Protein AF-A0A0C3AN43-F1 (afdb_monomer_lite)

Foldseek 3Di:
DDPVVVVLVVPWDDWFKWWKWKADPPGRDTDTDAIWTWTWHDDPPFIKIWIAHPVPRDTPDIGDPPWPWDWDDDVQWIWIWTQDPSGIMIMIIGTDDPDD

Structure (mmCIF, N/CA/C/O backbone):
data_AF-A0A0C3AN43-F1
#
_entry.id   AF-A0A0C3AN43-F1
#
loop_
_atom_site.group_PDB
_atom_site.id
_atom_site.type_symbol
_atom_site.label_atom_id
_atom_site.label_alt_id
_atom_site.label_comp_id
_atom_site.label_asym_id
_atom_site.label_entity_id
_atom_site.label_seq_id
_atom_site.pdbx_PDB_ins_code
_atom_site.Cartn_x
_atom_site.Cartn_y
_atom_site.Cartn_z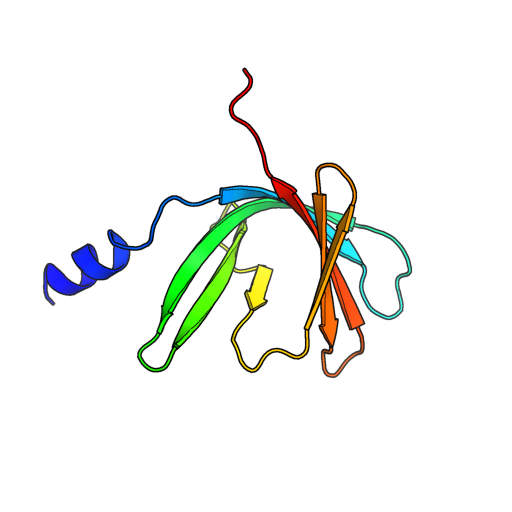
_atom_site.occupancy
_atom_site.B_iso_or_equiv
_atom_site.auth_seq_id
_atom_site.auth_comp_id
_atom_site.auth_asym_id
_atom_site.auth_atom_id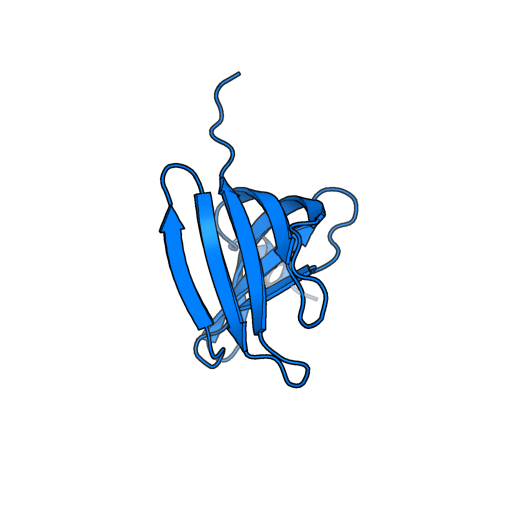
_atom_site.pdbx_PDB_model_num
ATOM 1 N N . ALA A 1 1 ? -24.973 20.861 10.007 1.00 48.75 1 ALA A N 1
ATOM 2 C CA . ALA A 1 1 ? -24.017 19.736 9.981 1.00 48.75 1 ALA A CA 1
ATOM 3 C C . ALA A 1 1 ? -22.711 20.239 10.586 1.00 48.75 1 ALA A C 1
ATOM 5 O O . ALA A 1 1 ? -22.194 21.243 10.119 1.00 48.75 1 ALA A O 1
ATOM 6 N N . SER A 1 2 ? -22.341 19.677 11.738 1.00 48.56 2 SER A N 1
ATOM 7 C CA . SER A 1 2 ? -21.588 20.325 12.825 1.00 48.56 2 SER A CA 1
ATOM 8 C C . SER A 1 2 ? -20.093 20.530 12.538 1.00 48.56 2 SER A C 1
ATOM 10 O O . SER A 1 2 ? -19.459 19.657 11.952 1.00 48.56 2 SER A O 1
ATOM 12 N N . LEU A 1 3 ? -19.528 21.628 13.061 1.00 45.53 3 LEU A N 1
ATOM 13 C CA . LEU A 1 3 ? -18.085 21.886 13.230 1.00 45.53 3 LEU A CA 1
ATOM 14 C C . LEU A 1 3 ? -17.323 20.700 13.856 1.00 45.53 3 LEU A C 1
ATOM 16 O O . LEU A 1 3 ? -16.115 20.578 13.667 1.00 45.53 3 LEU A O 1
ATOM 20 N N . GLU A 1 4 ? -18.020 19.808 14.561 1.00 44.91 4 GLU A N 1
ATOM 21 C CA . GLU A 1 4 ? -17.476 18.542 15.062 1.00 44.91 4 GLU A CA 1
ATOM 22 C C . GLU A 1 4 ? -17.007 17.595 13.950 1.00 44.91 4 GLU A C 1
ATOM 24 O O . GLU A 1 4 ? -15.955 16.981 14.089 1.00 44.91 4 GLU A O 1
ATOM 29 N N . ALA A 1 5 ? -17.715 17.517 12.817 1.00 45.44 5 ALA A N 1
ATOM 30 C CA . ALA A 1 5 ? -17.296 16.684 11.687 1.00 45.44 5 ALA A CA 1
ATOM 31 C C . ALA A 1 5 ? -16.002 17.221 11.050 1.00 45.44 5 ALA A C 1
ATOM 33 O O . ALA A 1 5 ? -15.112 16.449 10.695 1.00 45.44 5 ALA A O 1
ATOM 34 N N . SER A 1 6 ? -15.862 18.550 10.988 1.00 46.50 6 SER A N 1
ATOM 35 C CA . SER A 1 6 ? -14.632 19.212 10.543 1.00 46.50 6 SER A CA 1
ATOM 36 C C . SER A 1 6 ? -13.494 19.063 11.555 1.00 46.50 6 SER A C 1
ATOM 38 O O . SER A 1 6 ? -12.349 18.916 11.147 1.00 46.50 6 SER A O 1
ATOM 40 N N . ARG A 1 7 ? -13.782 19.030 12.865 1.00 40.91 7 ARG A N 1
ATOM 41 C CA . ARG A 1 7 ? -12.776 18.735 13.898 1.00 40.91 7 ARG A CA 1
ATOM 42 C C . ARG A 1 7 ? -12.312 17.285 13.863 1.00 40.91 7 ARG A C 1
ATOM 44 O O . ARG A 1 7 ? -11.121 17.064 13.988 1.00 40.91 7 ARG A O 1
ATOM 51 N N . ILE A 1 8 ? -13.185 16.308 13.624 1.00 45.59 8 ILE A N 1
ATOM 52 C CA . ILE A 1 8 ? -12.766 14.903 13.460 1.00 45.59 8 ILE A CA 1
ATOM 53 C C . ILE A 1 8 ? -11.881 14.744 12.213 1.00 45.59 8 ILE A C 1
ATOM 55 O O . ILE A 1 8 ? -10.882 14.032 12.265 1.00 45.59 8 ILE A O 1
ATOM 59 N N . ALA A 1 9 ? -12.166 15.480 11.132 1.00 45.88 9 ALA A N 1
ATOM 60 C CA . ALA A 1 9 ? -11.291 15.540 9.957 1.00 45.88 9 ALA A CA 1
ATOM 61 C C . ALA A 1 9 ? -9.946 16.254 10.222 1.00 45.88 9 ALA A C 1
ATOM 63 O O . ALA A 1 9 ? -8.974 16.013 9.512 1.00 45.88 9 ALA A O 1
ATOM 64 N N . GLN A 1 10 ? -9.879 17.115 11.244 1.00 41.50 10 GLN A N 1
ATOM 65 C CA . GLN A 1 10 ? -8.706 17.922 11.606 1.00 41.50 10 GLN A CA 1
ATOM 66 C C . GLN A 1 10 ? -7.927 17.375 12.824 1.00 41.50 10 GLN A C 1
ATOM 68 O O . GLN A 1 10 ? -6.836 17.853 13.113 1.00 41.50 10 GLN A O 1
ATOM 73 N N . ILE A 1 11 ? -8.453 16.348 13.505 1.00 44.25 11 ILE A N 1
ATOM 74 C CA . ILE A 1 11 ? -7.793 15.560 14.569 1.00 44.25 11 ILE A CA 1
ATOM 75 C C . ILE A 1 11 ? -7.228 14.236 13.983 1.00 44.25 11 ILE A C 1
ATOM 77 O O . ILE A 1 11 ? -6.888 13.302 14.702 1.00 44.25 11 ILE A O 1
ATOM 81 N N . GLY A 1 12 ? -7.095 14.131 12.656 1.00 46.66 12 GLY A N 1
ATOM 82 C CA . GLY A 1 12 ? -6.295 13.088 12.008 1.00 46.66 12 GLY A CA 1
ATOM 83 C C . GLY A 1 12 ? -4.829 13.513 12.006 1.00 46.66 12 GLY A C 1
ATOM 84 O O . GLY A 1 12 ? -4.478 14.445 11.287 1.00 46.66 12 GLY A O 1
ATOM 85 N N . GLY A 1 13 ? -4.009 12.883 12.851 1.00 56.69 13 GLY A N 1
ATOM 86 C CA . GLY A 1 13 ? -2.610 13.246 13.100 1.00 56.69 13 GLY A CA 1
ATOM 87 C C . GLY A 1 13 ? -1.750 13.385 11.841 1.00 56.69 13 GLY A C 1
ATOM 88 O O . GLY A 1 13 ? -2.094 12.867 10.778 1.00 56.69 13 GLY A O 1
ATOM 89 N N . ASP A 1 14 ? -0.636 14.106 11.989 1.00 72.50 14 ASP A N 1
ATOM 90 C CA . ASP A 1 14 ? 0.347 14.399 10.943 1.00 72.50 14 ASP A CA 1
ATOM 91 C C . ASP A 1 14 ? 0.459 13.285 9.896 1.00 72.50 14 ASP A C 1
ATOM 93 O O . ASP A 1 14 ? 0.808 12.139 10.193 1.00 72.50 14 ASP A O 1
ATOM 97 N N . LYS A 1 15 ? 0.157 13.624 8.638 1.00 86.56 15 LYS A N 1
ATOM 98 C CA . LYS A 1 15 ? 0.339 12.688 7.529 1.00 86.56 15 LYS A CA 1
ATOM 99 C C . LYS A 1 15 ? 1.820 12.354 7.394 1.00 86.56 15 LYS A C 1
ATOM 101 O O . LYS A 1 15 ? 2.663 13.251 7.405 1.00 86.56 15 LYS A O 1
ATOM 106 N N . ILE A 1 16 ? 2.138 11.086 7.152 1.00 92.31 16 ILE A N 1
ATOM 107 C CA . ILE A 1 16 ? 3.507 10.676 6.828 1.00 92.31 16 ILE A CA 1
ATOM 108 C C . ILE A 1 16 ? 3.653 10.713 5.299 1.00 92.31 16 ILE A C 1
ATOM 110 O O .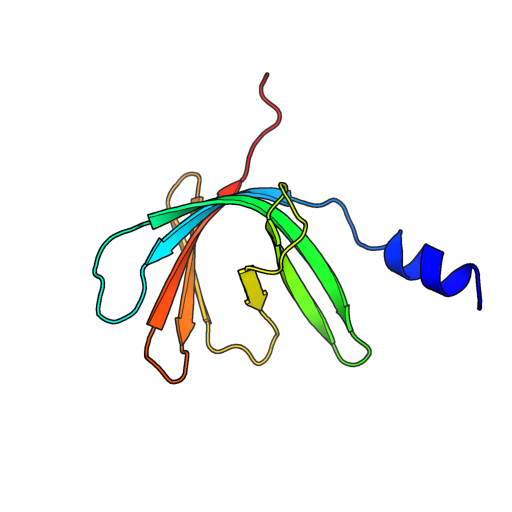 ILE A 1 16 ? 3.034 9.889 4.613 1.00 92.31 16 ILE A O 1
ATOM 114 N N . PRO A 1 17 ? 4.415 11.662 4.719 1.00 93.94 17 PRO A N 1
ATOM 115 C CA . PRO A 1 17 ? 4.657 11.680 3.282 1.00 93.94 17 PRO A CA 1
ATOM 116 C C . PRO A 1 17 ? 5.561 10.507 2.892 1.00 93.94 17 PRO A C 1
ATOM 118 O O . PRO A 1 17 ? 6.559 10.233 3.557 1.00 93.94 17 PRO A O 1
ATOM 121 N N . ALA A 1 18 ? 5.244 9.817 1.798 1.00 95.81 18 ALA A N 1
ATOM 122 C CA . ALA A 1 18 ? 6.050 8.703 1.309 1.00 95.81 18 ALA A CA 1
ATOM 123 C C . ALA A 1 18 ? 6.036 8.591 -0.221 1.00 95.81 18 ALA A C 1
ATOM 125 O O . ALA A 1 18 ? 5.146 9.103 -0.897 1.00 95.81 18 ALA A O 1
ATOM 126 N N . LYS A 1 19 ? 7.011 7.876 -0.783 1.00 97.56 19 LYS A N 1
ATOM 127 C CA . LYS A 1 19 ? 6.971 7.361 -2.161 1.00 97.56 19 LYS A CA 1
ATOM 128 C C . LYS A 1 19 ? 6.523 5.904 -2.134 1.00 97.56 19 LYS A C 1
ATOM 130 O O . LYS A 1 19 ? 7.022 5.135 -1.314 1.00 97.56 19 LYS A O 1
ATOM 135 N N . MET A 1 20 ? 5.629 5.527 -3.046 1.00 98.12 20 MET A N 1
ATOM 136 C CA . MET A 1 20 ? 5.031 4.194 -3.079 1.00 98.12 20 MET A CA 1
ATOM 137 C C . MET A 1 20 ? 5.357 3.437 -4.369 1.00 98.12 20 MET A C 1
ATOM 139 O O . MET A 1 20 ? 5.179 3.964 -5.469 1.00 98.12 20 MET A O 1
ATOM 143 N N . HIS A 1 21 ? 5.756 2.173 -4.227 1.00 98.25 21 HIS A N 1
ATOM 144 C CA . HIS A 1 21 ? 5.757 1.185 -5.308 1.00 98.25 21 HIS A CA 1
ATOM 145 C C . HIS A 1 21 ? 4.837 0.020 -4.954 1.00 98.25 21 HIS A C 1
ATOM 147 O O . HIS A 1 21 ? 4.626 -0.280 -3.779 1.00 98.25 21 HIS A O 1
ATOM 153 N N . VAL A 1 22 ? 4.317 -0.665 -5.968 1.00 97.69 22 VAL A N 1
ATOM 154 C CA . VAL A 1 22 ? 3.484 -1.856 -5.789 1.00 97.69 22 VAL A CA 1
ATOM 155 C C . VAL A 1 22 ? 3.957 -2.995 -6.680 1.00 97.69 22 VAL A C 1
ATOM 157 O O . VAL A 1 22 ? 4.312 -2.778 -7.838 1.00 97.69 22 VAL A O 1
ATOM 160 N N . ARG A 1 23 ? 3.917 -4.211 -6.147 1.00 97.19 23 ARG A N 1
ATOM 161 C CA . ARG A 1 23 ? 4.074 -5.465 -6.879 1.00 97.19 23 ARG A CA 1
ATOM 162 C C . ARG A 1 23 ? 2.783 -6.260 -6.733 1.00 97.19 23 ARG A C 1
ATOM 164 O O . ARG A 1 23 ? 2.271 -6.389 -5.622 1.00 97.19 23 ARG A O 1
ATOM 171 N N . ARG A 1 24 ? 2.225 -6.740 -7.844 1.00 95.62 24 ARG A N 1
ATOM 172 C CA . ARG A 1 24 ? 0.912 -7.405 -7.874 1.00 95.62 24 ARG A CA 1
ATOM 173 C C . ARG A 1 24 ? 1.047 -8.885 -8.238 1.00 95.62 24 ARG A C 1
ATOM 175 O O . ARG A 1 24 ? 1.997 -9.244 -8.930 1.00 95.62 24 ARG A O 1
ATOM 182 N N . PRO A 1 25 ? 0.078 -9.732 -7.856 1.00 94.12 25 PRO A N 1
ATOM 183 C CA . PRO A 1 25 ? 0.002 -11.108 -8.336 1.00 94.12 25 PRO A CA 1
ATOM 184 C C . PRO A 1 25 ? 0.081 -11.172 -9.863 1.00 94.12 25 PRO A C 1
ATOM 186 O O . PRO A 1 25 ? -0.494 -10.335 -10.562 1.00 94.12 25 PRO A O 1
ATOM 189 N N . GLY A 1 26 ? 0.839 -12.138 -10.382 1.00 90.19 26 GLY A N 1
ATOM 190 C CA . GLY A 1 26 ? 1.056 -12.309 -11.823 1.00 90.19 26 GLY A CA 1
ATOM 191 C C . GLY A 1 26 ? 1.974 -11.266 -12.475 1.00 90.19 26 GLY A C 1
ATOM 192 O O . GLY A 1 26 ? 2.241 -11.366 -13.670 1.00 90.19 26 GLY A O 1
ATOM 193 N N . ARG A 1 27 ? 2.481 -10.279 -11.723 1.00 86.62 27 ARG A N 1
ATOM 194 C CA . ARG A 1 27 ? 3.489 -9.313 -12.180 1.00 86.62 27 ARG A CA 1
ATOM 195 C C . ARG A 1 27 ? 4.595 -9.187 -11.142 1.00 86.62 27 ARG A C 1
ATOM 197 O O . ARG A 1 27 ? 4.477 -8.422 -10.185 1.00 86.62 27 ARG A O 1
ATOM 204 N N . ASP A 1 28 ? 5.683 -9.920 -11.346 1.00 83.31 28 ASP A N 1
ATOM 205 C CA . ASP A 1 28 ? 6.817 -9.937 -10.415 1.00 83.31 28 ASP A CA 1
ATOM 206 C C . ASP A 1 28 ? 7.776 -8.752 -10.626 1.00 83.31 28 ASP A C 1
ATOM 208 O O . ASP A 1 28 ? 8.988 -8.897 -10.740 1.00 83.31 28 ASP A O 1
ATOM 212 N N . ASN A 1 29 ? 7.223 -7.543 -10.720 1.00 94.94 29 ASN A N 1
ATOM 213 C CA . ASN A 1 29 ? 7.997 -6.314 -10.793 1.00 94.94 29 ASN A CA 1
ATOM 214 C C . ASN A 1 29 ? 7.366 -5.201 -9.950 1.00 94.94 29 ASN A C 1
ATOM 216 O O . ASN A 1 29 ? 6.146 -5.095 -9.809 1.00 94.94 29 ASN A O 1
ATOM 220 N N . TRP A 1 30 ? 8.217 -4.339 -9.400 1.00 97.19 30 TRP A N 1
ATOM 221 C CA . TRP A 1 30 ? 7.780 -3.141 -8.693 1.00 97.19 30 TRP A CA 1
ATOM 222 C C . TRP A 1 30 ? 7.392 -2.053 -9.692 1.00 97.19 30 TRP A C 1
ATOM 224 O O . TRP A 1 30 ? 8.172 -1.691 -10.567 1.00 97.19 30 TRP A O 1
ATOM 234 N N . SER A 1 31 ? 6.188 -1.511 -9.543 1.00 97.50 31 SER A N 1
ATOM 235 C CA . SER A 1 31 ? 5.690 -0.378 -10.326 1.00 97.50 31 SER A CA 1
ATOM 236 C C . SER A 1 31 ? 5.548 0.844 -9.427 1.00 97.50 31 SER A C 1
ATOM 238 O O . SER A 1 31 ? 4.898 0.758 -8.384 1.00 97.50 31 SER A O 1
ATOM 240 N N . TYR A 1 32 ? 6.135 1.977 -9.816 1.00 97.50 32 TYR A N 1
ATOM 241 C CA . TYR A 1 32 ? 5.965 3.237 -9.090 1.00 97.50 32 TYR A CA 1
ATOM 242 C C . TYR A 1 32 ? 4.518 3.725 -9.202 1.00 97.50 32 TYR A C 1
ATOM 244 O O . TYR A 1 32 ? 3.954 3.764 -10.294 1.00 97.50 32 TYR A O 1
ATOM 252 N N . ILE A 1 33 ? 3.920 4.078 -8.066 1.00 97.44 33 ILE A N 1
ATOM 253 C CA . ILE A 1 33 ? 2.534 4.553 -7.981 1.00 97.44 33 ILE A CA 1
ATOM 254 C C . ILE A 1 33 ? 2.471 6.068 -7.802 1.00 97.44 33 ILE A C 1
ATOM 256 O O . ILE A 1 33 ? 1.578 6.708 -8.350 1.00 97.44 33 ILE A O 1
ATOM 260 N N . GLY A 1 34 ? 3.420 6.651 -7.069 1.00 97.50 34 GLY A N 1
ATOM 261 C CA . GLY A 1 34 ? 3.462 8.090 -6.838 1.00 97.50 34 GLY A CA 1
ATOM 262 C C . GLY A 1 34 ? 3.926 8.469 -5.438 1.00 97.50 34 GLY A C 1
ATOM 263 O O . GLY A 1 34 ? 4.315 7.622 -4.626 1.00 97.50 34 GLY A O 1
ATOM 264 N N . ARG A 1 35 ? 3.854 9.774 -5.159 1.00 97.38 35 ARG A N 1
ATOM 265 C CA . ARG A 1 35 ? 3.925 10.306 -3.797 1.00 97.38 35 ARG A CA 1
ATOM 266 C C . ARG A 1 35 ? 2.574 10.111 -3.121 1.00 97.38 35 ARG A C 1
ATOM 268 O O . ARG A 1 35 ? 1.532 10.389 -3.718 1.00 97.38 35 ARG A O 1
ATOM 275 N N . VAL A 1 36 ? 2.602 9.654 -1.881 1.00 97.44 36 VAL A N 1
ATOM 276 C CA . VAL A 1 36 ? 1.423 9.358 -1.073 1.00 97.44 36 VAL A CA 1
ATOM 277 C C . VAL A 1 36 ? 1.491 10.072 0.272 1.00 97.44 36 VAL A C 1
ATOM 279 O O . VAL A 1 36 ? 2.569 10.434 0.748 1.00 97.44 36 VAL A O 1
ATOM 282 N N . GLY A 1 37 ? 0.329 10.314 0.863 1.00 96.25 37 GLY A N 1
ATOM 283 C CA . GLY A 1 37 ? 0.185 10.584 2.287 1.00 96.25 37 GLY A CA 1
ATOM 284 C C . GLY A 1 37 ? -0.343 9.333 2.977 1.00 96.25 37 GLY A C 1
ATOM 285 O O . GLY A 1 37 ? -1.290 8.713 2.486 1.00 96.25 37 GLY A O 1
ATOM 286 N N . ILE A 1 38 ? 0.286 8.957 4.085 1.00 95.69 38 ILE A N 1
ATOM 287 C CA . ILE A 1 38 ? -0.178 7.883 4.961 1.00 95.69 38 ILE A CA 1
ATOM 288 C C . ILE A 1 38 ? -0.869 8.543 6.149 1.00 95.69 38 ILE A C 1
ATOM 290 O O . ILE A 1 38 ? -0.276 9.392 6.815 1.00 95.69 38 ILE A O 1
ATOM 294 N N . PHE A 1 39 ? -2.117 8.159 6.382 1.00 94.12 39 PHE A N 1
ATOM 295 C CA . PHE A 1 39 ? -2.986 8.723 7.404 1.00 94.12 39 PHE A CA 1
ATOM 296 C C . PHE A 1 39 ? -3.439 7.616 8.345 1.00 94.12 39 PHE A C 1
ATOM 298 O O . PHE A 1 39 ? -3.778 6.522 7.890 1.00 94.12 39 PHE A O 1
ATOM 305 N N . GLN A 1 40 ? -3.485 7.911 9.639 1.00 92.56 40 GLN A N 1
ATOM 306 C CA . GLN A 1 40 ? -4.229 7.100 10.592 1.00 92.56 40 GLN A CA 1
ATOM 307 C C . GLN A 1 40 ? -5.607 7.733 10.776 1.00 92.56 40 GLN A C 1
ATOM 309 O O . GLN A 1 40 ? -5.716 8.880 11.202 1.00 92.56 40 GLN A O 1
ATOM 314 N N . GLU A 1 41 ? -6.654 6.987 10.445 1.00 90.38 41 GLU A N 1
ATOM 315 C CA . GLU A 1 41 ? -8.039 7.438 10.558 1.00 90.38 41 GLU A CA 1
ATOM 316 C C . GLU A 1 41 ? -8.781 6.614 11.597 1.00 90.38 41 GLU A C 1
ATOM 318 O O . GLU A 1 41 ? -8.620 5.397 11.677 1.00 90.38 41 GLU A O 1
ATOM 323 N N . LEU A 1 42 ? -9.621 7.274 12.390 1.00 85.94 42 LEU A N 1
ATOM 324 C CA . LEU A 1 42 ? -10.485 6.595 13.342 1.00 85.94 42 LEU A CA 1
ATOM 325 C C . LEU A 1 42 ? -11.827 6.299 12.673 1.00 85.94 42 LEU A C 1
ATOM 327 O O . LEU A 1 42 ? -12.573 7.214 12.327 1.00 85.94 42 LEU A O 1
ATOM 331 N N . THR A 1 43 ? -12.151 5.019 12.503 1.00 81.00 43 THR A N 1
ATOM 332 C CA . THR A 1 43 ? -13.522 4.616 12.164 1.00 81.00 43 THR A CA 1
ATOM 333 C C . THR A 1 43 ? -14.337 4.425 13.441 1.00 81.00 43 THR A C 1
ATOM 335 O O . THR A 1 43 ? -13.779 4.303 14.528 1.00 81.00 43 THR A O 1
ATOM 338 N N . HIS A 1 44 ? -15.663 4.310 13.325 1.00 76.19 44 HIS A N 1
ATOM 339 C CA . HIS A 1 44 ? -16.547 4.037 14.471 1.00 76.19 44 HIS A CA 1
ATOM 340 C C . HIS A 1 44 ? -16.215 2.752 15.253 1.00 76.19 44 HIS A C 1
ATOM 342 O O . HIS A 1 44 ? -16.769 2.550 16.329 1.00 76.19 44 HIS A O 1
ATOM 348 N N . LYS A 1 45 ? -15.372 1.865 14.708 1.00 77.75 45 LYS A N 1
ATOM 349 C CA . LYS A 1 45 ? -15.041 0.566 15.307 1.00 77.75 45 LYS A CA 1
ATOM 350 C C . LYS A 1 45 ? -13.579 0.464 15.743 1.00 77.75 45 LYS A C 1
ATOM 352 O O . LYS A 1 45 ? -13.323 -0.061 16.817 1.00 77.75 45 LYS A O 1
ATOM 357 N N . ALA A 1 46 ? -12.646 0.932 14.911 1.00 86.25 46 ALA A N 1
ATOM 358 C CA . ALA A 1 46 ? -11.206 0.770 15.122 1.00 86.25 46 ALA A CA 1
ATOM 359 C C . ALA A 1 46 ? -10.390 1.774 14.281 1.00 86.25 46 ALA A C 1
ATOM 361 O O . ALA A 1 46 ? -10.899 2.288 13.271 1.00 86.25 46 ALA A O 1
ATOM 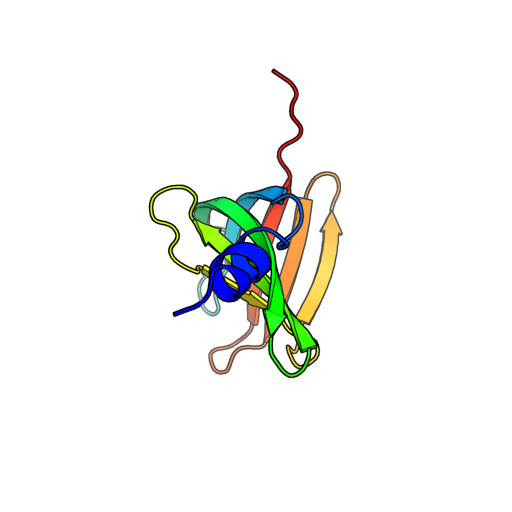362 N N . PRO A 1 47 ? -9.130 2.061 14.653 1.00 88.56 47 PRO A N 1
ATOM 363 C CA . PRO A 1 47 ? -8.221 2.808 13.795 1.00 88.56 47 PRO A CA 1
ATOM 364 C C . PRO A 1 47 ? -7.897 2.024 12.512 1.00 88.56 47 PRO A C 1
ATOM 366 O O . PRO A 1 47 ? -7.749 0.802 12.518 1.00 88.56 47 PRO A O 1
ATOM 369 N N . ILE A 1 48 ? -7.765 2.742 11.401 1.00 94.06 48 ILE A N 1
ATOM 370 C CA . ILE A 1 48 ? -7.309 2.217 10.113 1.00 94.06 48 ILE A CA 1
ATOM 371 C C . ILE A 1 48 ? -6.169 3.081 9.577 1.00 94.06 48 ILE A C 1
ATOM 373 O O . ILE A 1 48 ? -6.076 4.272 9.868 1.00 94.06 48 ILE A O 1
ATOM 377 N N . VAL A 1 49 ? -5.314 2.487 8.756 1.00 94.62 49 VAL A N 1
ATOM 378 C CA . VAL A 1 49 ? -4.286 3.197 7.999 1.00 94.62 49 VAL A CA 1
ATOM 379 C C . VAL A 1 49 ? -4.772 3.362 6.569 1.00 94.62 49 VAL A C 1
ATOM 381 O O . VAL A 1 49 ? -5.054 2.379 5.885 1.00 94.62 49 VAL A O 1
ATOM 384 N N . VAL A 1 50 ? -4.845 4.602 6.097 1.00 96.25 50 VAL A N 1
ATOM 385 C CA . VAL A 1 50 ? -5.262 4.941 4.735 1.00 96.25 50 VAL A CA 1
ATOM 386 C C . VAL A 1 50 ? -4.098 5.574 3.990 1.00 96.25 50 VAL A C 1
ATOM 388 O O . VAL A 1 50 ? -3.472 6.519 4.465 1.00 96.25 50 VAL A O 1
ATOM 391 N N . VAL A 1 51 ? -3.814 5.066 2.793 1.00 97.25 51 VAL A N 1
ATOM 392 C CA . VAL A 1 51 ? -2.778 5.601 1.906 1.00 97.25 51 VAL A CA 1
ATOM 393 C C . VAL A 1 51 ? -3.454 6.289 0.726 1.00 97.25 51 VAL A C 1
ATOM 395 O O . VAL A 1 51 ? -4.184 5.643 -0.031 1.00 97.25 51 VAL A O 1
ATOM 398 N N . ARG A 1 52 ? -3.207 7.591 0.550 1.00 97.50 52 ARG A N 1
ATOM 399 C CA . ARG A 1 52 ? -3.775 8.404 -0.542 1.00 97.50 52 ARG A CA 1
ATOM 400 C C . ARG A 1 52 ? -2.695 8.974 -1.443 1.00 97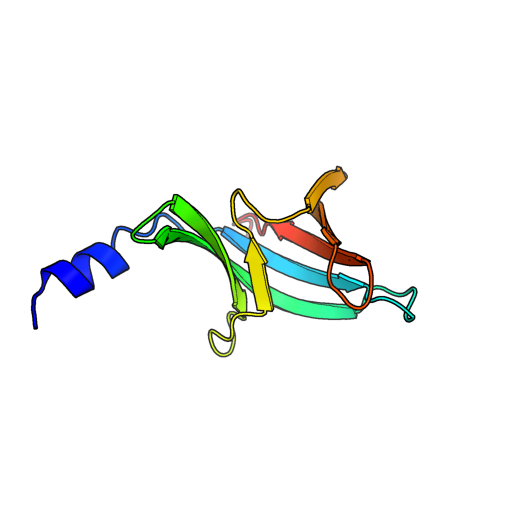.50 52 ARG A C 1
ATOM 402 O O . ARG A 1 52 ? -1.654 9.402 -0.952 1.00 97.50 52 ARG A O 1
ATOM 409 N N . LEU A 1 53 ? -2.947 9.024 -2.749 1.00 96.62 53 LEU A N 1
ATOM 410 C CA . LEU A 1 53 ? -2.103 9.767 -3.688 1.00 96.62 53 LEU A CA 1
ATOM 411 C C . LEU A 1 53 ? -2.125 11.259 -3.355 1.00 96.62 53 LEU A C 1
ATOM 413 O O . LEU A 1 53 ? -3.193 11.839 -3.214 1.00 96.62 53 LEU A O 1
ATOM 417 N N . GLN A 1 54 ? -0.959 11.903 -3.324 1.00 95.06 54 GLN A N 1
ATOM 418 C CA . GLN A 1 54 ? -0.886 13.354 -3.109 1.00 95.06 54 GLN A CA 1
ATOM 419 C C . GLN A 1 54 ? -1.449 14.166 -4.284 1.00 95.06 54 GLN A C 1
ATOM 421 O O . GLN A 1 54 ? -1.753 15.340 -4.122 1.00 95.06 54 GLN A O 1
ATOM 426 N N . SER A 1 55 ? -1.544 13.574 -5.478 1.00 95.06 55 SER A N 1
ATOM 427 C CA . SER A 1 55 ? -1.965 14.284 -6.689 1.00 95.06 55 SER A CA 1
ATOM 428 C C . SER A 1 55 ? -3.476 14.473 -6.809 1.00 95.06 55 SER A C 1
ATOM 430 O O . SER A 1 55 ? -3.908 15.403 -7.481 1.00 95.06 55 SER A O 1
ATOM 432 N N . ASN A 1 56 ? -4.277 13.571 -6.239 1.00 94.00 56 ASN A N 1
ATOM 433 C CA . ASN A 1 56 ? -5.733 13.568 -6.413 1.00 94.00 56 ASN A CA 1
ATOM 434 C C . ASN A 1 56 ? -6.499 12.944 -5.237 1.00 94.00 56 ASN A C 1
ATOM 436 O O . ASN A 1 56 ? -7.656 12.565 -5.405 1.00 94.00 56 ASN A O 1
ATOM 440 N N . ASP A 1 57 ? -5.839 12.746 -4.094 1.00 93.19 57 ASP A N 1
ATOM 441 C CA . ASP A 1 57 ? -6.390 12.144 -2.874 1.00 93.19 57 ASP A CA 1
ATOM 442 C C . ASP A 1 57 ? -7.020 10.751 -3.044 1.00 93.19 57 ASP A C 1
ATOM 444 O O . ASP A 1 57 ? -7.660 10.220 -2.131 1.00 93.19 57 ASP A O 1
ATOM 448 N N . LYS A 1 58 ? -6.795 10.091 -4.187 1.00 96.56 58 LYS A N 1
ATOM 449 C CA . LYS A 1 58 ? -7.300 8.742 -4.432 1.00 96.56 58 LYS A CA 1
ATOM 450 C C . LYS A 1 58 ? -6.677 7.774 -3.430 1.00 96.56 58 LYS A C 1
ATOM 452 O O . LYS A 1 58 ? -5.451 7.656 -3.353 1.00 96.56 58 LYS A O 1
ATOM 457 N N . VAL A 1 59 ? -7.526 7.029 -2.722 1.00 96.56 59 VAL A N 1
ATOM 458 C CA . VAL A 1 59 ? -7.105 5.925 -1.851 1.00 96.56 59 VAL A CA 1
ATOM 459 C C . VAL A 1 59 ? -6.497 4.814 -2.706 1.00 96.56 59 VAL A C 1
ATOM 461 O O . VAL A 1 59 ? -7.113 4.336 -3.660 1.00 96.56 59 VAL A O 1
ATOM 464 N N . VAL A 1 60 ? -5.270 4.417 -2.374 1.00 97.00 60 VAL A N 1
ATOM 465 C CA . VAL A 1 60 ? -4.515 3.371 -3.084 1.00 97.00 60 VAL A CA 1
ATOM 466 C C . VAL A 1 60 ? -4.238 2.141 -2.232 1.00 97.00 60 VAL A C 1
ATOM 468 O O . VAL A 1 60 ? -3.940 1.089 -2.792 1.00 97.00 60 VAL A O 1
ATOM 471 N N . ALA A 1 61 ? -4.357 2.256 -0.910 1.00 96.75 61 ALA A N 1
ATOM 472 C CA . ALA A 1 61 ? -4.355 1.129 0.012 1.00 96.75 61 ALA A CA 1
ATOM 473 C C . ALA A 1 61 ? -5.060 1.510 1.321 1.00 96.75 61 ALA A C 1
ATOM 475 O O . ALA A 1 61 ? -5.031 2.672 1.739 1.00 96.75 61 ALA A O 1
ATOM 476 N N . THR A 1 62 ? -5.649 0.514 1.978 1.00 96.00 62 THR A N 1
ATOM 477 C CA . THR A 1 62 ? -6.219 0.632 3.321 1.00 96.00 62 THR A CA 1
ATOM 478 C C . THR A 1 62 ? -5.840 -0.604 4.120 1.00 96.00 62 THR A C 1
ATOM 480 O O . THR A 1 62 ? -5.999 -1.722 3.635 1.00 96.00 62 THR A O 1
ATOM 483 N N . PHE A 1 63 ? -5.352 -0.403 5.339 1.00 95.44 63 PHE A N 1
ATOM 484 C CA . PHE A 1 63 ? -5.006 -1.472 6.267 1.00 95.44 63 PHE A CA 1
ATOM 485 C C . PHE A 1 63 ? -5.768 -1.273 7.573 1.00 95.44 63 PHE A C 1
ATOM 487 O O . PHE A 1 63 ? -5.901 -0.156 8.064 1.00 95.44 63 PHE A O 1
ATOM 494 N N . SER A 1 64 ? -6.278 -2.360 8.129 1.00 93.50 64 SER A N 1
ATOM 495 C CA . SER A 1 64 ? -7.025 -2.390 9.384 1.00 93.50 64 SER A CA 1
ATOM 496 C C . SER A 1 64 ? -6.511 -3.528 10.256 1.00 93.50 64 SER A C 1
ATOM 498 O O . SER A 1 64 ? -5.767 -4.384 9.782 1.00 93.50 64 SER A O 1
ATOM 500 N N . GLU A 1 65 ? -6.965 -3.592 11.502 1.00 89.75 65 GLU A N 1
ATOM 501 C CA . GLU A 1 65 ? -6.648 -4.694 12.422 1.00 89.75 65 GLU A CA 1
ATOM 502 C C . GLU A 1 65 ? -7.085 -6.074 11.893 1.00 89.75 65 GLU A C 1
ATOM 504 O O . GLU A 1 65 ? -6.499 -7.088 12.255 1.00 89.75 65 GLU A O 1
ATOM 509 N N . ASN A 1 66 ? -8.071 -6.115 10.990 1.00 91.50 66 ASN A N 1
ATOM 510 C CA . ASN A 1 66 ? -8.555 -7.349 10.364 1.00 91.50 66 ASN A CA 1
ATOM 511 C C . ASN A 1 66 ? -7.849 -7.671 9.038 1.00 91.50 66 ASN A C 1
ATOM 513 O O . ASN A 1 66 ? -8.171 -8.669 8.391 1.00 91.50 66 ASN A O 1
ATOM 517 N N . SER A 1 67 ? -6.939 -6.811 8.578 1.00 94.56 67 SER A N 1
ATOM 518 C CA . SER A 1 67 ? -6.219 -7.034 7.329 1.00 94.56 67 SER A CA 1
ATOM 519 C C . SER A 1 67 ? -5.176 -8.135 7.521 1.00 94.56 67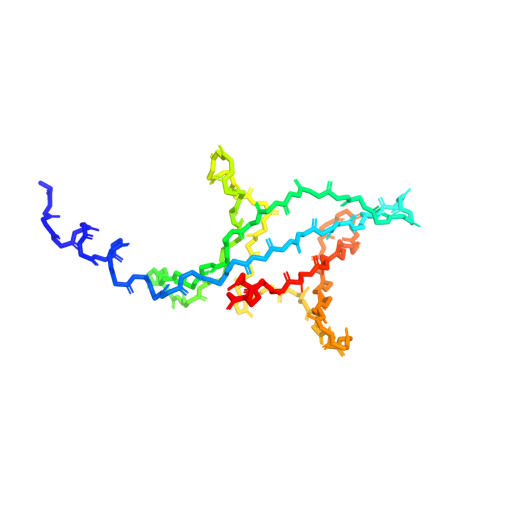 SER A C 1
ATOM 521 O O . SER A 1 67 ? -4.366 -8.084 8.444 1.00 94.56 67 SER A O 1
ATOM 523 N N . ASN A 1 68 ? -5.157 -9.117 6.619 1.00 96.88 68 ASN A N 1
ATOM 524 C CA . ASN A 1 68 ? -4.137 -10.161 6.613 1.00 96.88 68 ASN A CA 1
ATOM 525 C C . ASN A 1 68 ? -2.860 -9.618 5.961 1.00 96.88 68 ASN A C 1
ATOM 527 O O . ASN A 1 68 ? -2.680 -9.711 4.742 1.00 96.88 68 ASN A O 1
ATOM 531 N N . ILE A 1 69 ? -2.020 -8.986 6.782 1.00 97.19 69 ILE A N 1
ATOM 532 C CA . ILE A 1 69 ? -0.799 -8.321 6.337 1.00 97.19 69 ILE A CA 1
ATOM 533 C C . ILE A 1 69 ? 0.447 -8.855 7.035 1.00 97.19 69 ILE A C 1
ATOM 535 O O . ILE A 1 69 ? 0.411 -9.279 8.188 1.00 97.19 69 ILE A O 1
ATOM 539 N N . SER A 1 70 ? 1.582 -8.748 6.352 1.00 97.19 70 SER A N 1
ATOM 540 C CA . SER A 1 70 ? 2.904 -8.806 6.968 1.00 97.19 70 SER A CA 1
ATOM 541 C C . SER A 1 70 ? 3.678 -7.530 6.660 1.00 97.19 70 SER A C 1
ATOM 543 O O . SER A 1 70 ? 3.489 -6.907 5.612 1.00 97.19 70 SER A O 1
ATOM 545 N N . VAL A 1 71 ? 4.534 -7.117 7.593 1.00 96.31 71 VAL A N 1
ATOM 546 C CA . VAL A 1 71 ? 5.312 -5.881 7.485 1.00 96.31 71 VAL A CA 1
ATOM 547 C C . VAL A 1 71 ? 6.783 -6.196 7.713 1.00 96.31 71 VAL A C 1
ATOM 549 O O . VAL A 1 71 ? 7.136 -6.843 8.694 1.00 96.31 71 VAL A O 1
ATOM 552 N N . ASP A 1 72 ? 7.635 -5.722 6.808 1.00 96.81 72 ASP A N 1
ATOM 553 C CA . ASP A 1 72 ? 9.085 -5.905 6.848 1.00 96.81 72 ASP A CA 1
ATOM 554 C C . ASP A 1 72 ? 9.795 -4.556 6.651 1.00 96.81 72 ASP A C 1
ATOM 556 O O . ASP A 1 72 ? 9.496 -3.819 5.708 1.00 96.81 72 ASP A O 1
ATOM 560 N N . LYS A 1 73 ? 10.738 -4.208 7.533 1.00 94.62 73 LYS A N 1
ATOM 561 C CA . LYS A 1 73 ? 11.520 -2.966 7.439 1.00 94.62 73 LYS A CA 1
ATOM 562 C C . LYS A 1 73 ? 12.847 -3.253 6.745 1.00 94.62 73 LYS A C 1
ATOM 564 O O . LYS A 1 73 ? 13.683 -3.981 7.269 1.00 94.62 73 LYS A O 1
ATOM 569 N N . ARG A 1 74 ? 13.084 -2.606 5.602 1.00 92.50 74 ARG A N 1
ATOM 570 C CA . ARG A 1 74 ? 14.288 -2.785 4.780 1.00 92.50 74 ARG A CA 1
ATOM 571 C C . ARG A 1 74 ? 15.016 -1.461 4.605 1.00 92.50 74 ARG A C 1
ATOM 573 O O . ARG A 1 74 ? 14.745 -0.697 3.683 1.00 92.50 74 ARG A O 1
ATOM 580 N N . GLY A 1 75 ? 15.951 -1.184 5.511 1.00 88.75 75 GLY A N 1
ATOM 581 C CA . GLY A 1 75 ? 16.701 0.071 5.509 1.00 88.75 75 GLY A CA 1
ATOM 582 C C . GLY A 1 75 ? 15.775 1.277 5.681 1.00 88.75 75 GLY A C 1
ATOM 583 O O . GLY A 1 75 ? 15.174 1.455 6.741 1.00 88.75 75 GLY A O 1
ATOM 584 N N . ASN A 1 76 ? 15.671 2.101 4.637 1.00 88.56 76 ASN A N 1
ATOM 585 C CA . ASN A 1 76 ? 14.902 3.346 4.621 1.00 88.56 76 ASN A CA 1
ATOM 586 C C . ASN A 1 76 ? 13.435 3.189 4.188 1.00 88.56 76 ASN A C 1
ATOM 588 O O . ASN A 1 76 ? 12.689 4.162 4.244 1.00 88.56 76 ASN A O 1
ATOM 592 N N . PHE A 1 77 ? 12.992 2.004 3.769 1.00 93.94 77 PHE A N 1
ATOM 593 C CA . PHE A 1 77 ? 11.594 1.774 3.403 1.00 93.94 77 PHE A CA 1
ATOM 594 C C . PHE A 1 77 ? 11.007 0.565 4.129 1.00 93.94 77 PHE A C 1
ATOM 596 O O . PHE A 1 77 ? 11.722 -0.306 4.627 1.00 93.94 77 PHE A O 1
ATOM 603 N N . ILE A 1 78 ? 9.680 0.515 4.188 1.00 96.31 78 ILE A N 1
ATOM 604 C CA . ILE A 1 78 ? 8.940 -0.659 4.649 1.00 96.31 78 ILE A CA 1
ATOM 605 C C . ILE A 1 78 ? 8.300 -1.361 3.458 1.00 96.31 78 ILE A C 1
ATOM 607 O O . ILE A 1 78 ? 7.939 -0.723 2.466 1.00 96.31 78 ILE A O 1
ATOM 611 N N . VAL A 1 79 ? 8.151 -2.673 3.564 1.00 97.62 79 VAL A N 1
ATOM 612 C CA . VAL A 1 79 ? 7.346 -3.485 2.661 1.00 97.62 79 VAL A CA 1
ATOM 613 C C . VAL A 1 79 ? 6.160 -4.024 3.442 1.00 97.62 79 VAL A C 1
ATOM 615 O O . VAL A 1 79 ? 6.341 -4.681 4.460 1.00 97.62 79 VAL A O 1
ATOM 618 N N . VAL A 1 80 ? 4.956 -3.755 2.953 1.00 97.81 80 VAL A N 1
ATOM 619 C CA . VAL A 1 80 ? 3.711 -4.333 3.462 1.00 97.81 80 VAL A CA 1
ATOM 620 C C . VAL A 1 80 ? 3.213 -5.333 2.431 1.00 97.81 80 VAL A C 1
ATOM 622 O O . VAL A 1 80 ? 2.965 -4.954 1.288 1.00 97.81 80 VAL A O 1
ATOM 625 N N . ALA A 1 81 ? 3.076 -6.601 2.795 1.00 97.44 81 ALA A N 1
ATOM 626 C CA . ALA A 1 81 ? 2.391 -7.587 1.968 1.00 97.44 81 ALA A CA 1
ATOM 627 C C . ALA A 1 81 ? 0.961 -7.753 2.483 1.00 97.44 81 ALA A C 1
ATOM 629 O O . ALA A 1 81 ? 0.779 -7.981 3.670 1.00 97.44 81 ALA A O 1
ATOM 630 N N . SER A 1 82 ? -0.031 -7.636 1.602 1.00 97.38 82 SER A N 1
ATOM 631 C CA . SER A 1 82 ? -1.451 -7.855 1.899 1.00 97.38 82 SER A CA 1
ATOM 632 C C . SER A 1 82 ? -1.955 -9.053 1.112 1.00 97.38 82 SER A C 1
ATOM 634 O O . SER A 1 82 ? -1.722 -9.138 -0.099 1.00 97.38 82 SER A O 1
ATOM 636 N N . VAL A 1 83 ? -2.623 -9.982 1.791 1.00 97.19 83 VAL A N 1
ATOM 637 C CA . VAL A 1 83 ? -3.306 -11.105 1.147 1.00 97.19 83 VAL A CA 1
ATOM 638 C C . VAL A 1 83 ? -4.665 -10.625 0.649 1.00 97.19 83 VAL A C 1
ATOM 640 O O . VAL A 1 83 ? -5.564 -10.358 1.439 1.00 97.19 83 VAL A O 1
ATOM 643 N N . GLU A 1 84 ? -4.816 -10.548 -0.669 1.00 92.69 84 GLU A N 1
ATOM 644 C CA . GLU A 1 84 ? -6.070 -10.199 -1.335 1.00 92.69 84 GLU A CA 1
ATOM 645 C C . GLU A 1 84 ? -6.678 -11.438 -2.017 1.00 92.69 84 GLU A C 1
ATOM 647 O O . GLU A 1 84 ? -5.963 -12.415 -2.268 1.00 92.69 84 GLU A O 1
ATOM 652 N N . PRO A 1 85 ? -7.968 -11.414 -2.410 1.00 92.69 85 PRO A N 1
ATOM 653 C CA . PRO A 1 85 ? -8.600 -12.543 -3.102 1.00 92.69 85 PRO A CA 1
ATOM 654 C C . PRO A 1 85 ? -7.873 -12.988 -4.382 1.00 92.69 85 PRO A C 1
ATOM 656 O O . PRO A 1 85 ? -7.903 -14.162 -4.737 1.00 92.69 85 PRO A O 1
ATOM 659 N N . ALA A 1 86 ? -7.203 -12.059 -5.072 1.00 91.12 86 ALA A N 1
ATOM 660 C CA . ALA A 1 86 ? -6.446 -12.328 -6.298 1.00 91.12 86 ALA A CA 1
ATOM 661 C C . ALA A 1 86 ? -4.979 -12.744 -6.047 1.00 91.12 86 ALA A C 1
ATOM 663 O O . ALA A 1 86 ? -4.225 -12.939 -7.000 1.00 91.12 86 ALA A O 1
ATOM 664 N N . GLY A 1 87 ? -4.556 -12.841 -4.784 1.00 94.06 87 GLY A N 1
ATOM 665 C CA . GLY A 1 87 ? -3.192 -13.158 -4.367 1.00 94.06 87 GLY A CA 1
ATOM 666 C C . GLY A 1 87 ? -2.550 -12.051 -3.530 1.00 94.06 87 GLY A C 1
ATOM 667 O O . GLY A 1 87 ? -3.196 -11.099 -3.102 1.00 94.06 87 GLY A O 1
ATOM 668 N N . VAL A 1 88 ? -1.244 -12.167 -3.297 1.00 95.94 88 VAL A N 1
ATOM 669 C CA . VAL A 1 88 ? -0.504 -11.224 -2.447 1.00 95.94 88 VAL A CA 1
ATOM 670 C C . VAL A 1 88 ? -0.110 -9.962 -3.214 1.00 95.94 88 VAL A C 1
ATOM 672 O O . VAL A 1 88 ? 0.643 -10.029 -4.188 1.00 95.94 88 VAL A O 1
ATOM 675 N N . ILE A 1 89 ? -0.554 -8.798 -2.738 1.00 97.25 89 ILE A N 1
ATOM 676 C CA . ILE A 1 89 ? -0.064 -7.494 -3.196 1.00 97.25 89 ILE A CA 1
ATOM 677 C C . ILE A 1 89 ? 1.016 -7.015 -2.227 1.00 97.25 89 ILE A C 1
ATOM 679 O O . ILE A 1 89 ? 0.802 -6.980 -1.020 1.00 97.25 89 ILE A O 1
ATOM 683 N N . SER A 1 90 ? 2.183 -6.633 -2.744 1.00 97.56 90 SER A N 1
ATOM 684 C CA . SER A 1 90 ? 3.254 -6.038 -1.940 1.00 97.56 90 SER A CA 1
ATOM 685 C C . SER A 1 90 ? 3.352 -4.540 -2.210 1.00 97.56 90 SER A C 1
ATOM 687 O O . SER A 1 90 ? 3.381 -4.111 -3.362 1.00 97.56 90 SER A O 1
ATOM 689 N N . TYR A 1 91 ? 3.455 -3.749 -1.150 1.00 98.00 91 TYR A N 1
ATOM 690 C CA . TYR A 1 91 ? 3.572 -2.298 -1.171 1.00 98.00 91 TYR A CA 1
ATOM 691 C C . TYR A 1 91 ? 4.908 -1.896 -0.556 1.00 98.00 91 TYR A C 1
ATOM 693 O O . TYR A 1 91 ? 5.187 -2.262 0.577 1.00 98.00 91 TYR A O 1
ATOM 701 N N . SER A 1 92 ? 5.732 -1.146 -1.280 1.00 97.94 92 SER A N 1
ATOM 702 C CA . SER A 1 92 ? 6.961 -0.551 -0.750 1.00 97.94 92 SER A CA 1
ATOM 703 C C . SER A 1 92 ? 6.702 0.924 -0.468 1.00 97.94 92 SER A C 1
ATOM 705 O O . SER A 1 92 ? 6.276 1.650 -1.369 1.00 97.94 92 SER A O 1
ATOM 707 N N . LEU A 1 93 ? 6.931 1.354 0.773 1.00 97.62 93 LEU A N 1
ATOM 708 C CA . LEU A 1 93 ? 6.694 2.715 1.251 1.00 97.62 93 LEU A CA 1
ATOM 709 C C . LEU A 1 93 ? 7.999 3.299 1.789 1.00 97.62 93 LEU A C 1
ATOM 711 O O . LEU A 1 93 ? 8.528 2.845 2.804 1.00 97.62 93 LEU A O 1
ATOM 715 N N . HIS A 1 94 ? 8.506 4.324 1.112 1.00 96.50 94 HIS A N 1
ATOM 716 C CA . HIS A 1 94 ? 9.689 5.070 1.528 1.00 96.50 94 HIS A CA 1
ATOM 717 C C . HIS A 1 94 ? 9.251 6.419 2.090 1.00 96.50 94 HIS A C 1
ATOM 719 O O . HIS A 1 94 ? 8.845 7.294 1.320 1.00 96.50 94 HIS A O 1
ATOM 725 N N . ALA A 1 95 ? 9.303 6.565 3.415 1.00 92.88 95 ALA A N 1
ATOM 726 C CA . ALA A 1 95 ? 8.977 7.819 4.082 1.00 92.88 95 ALA A CA 1
ATOM 727 C C . ALA A 1 95 ? 9.912 8.934 3.596 1.00 92.88 95 ALA A C 1
ATOM 729 O O . ALA A 1 95 ? 11.115 8.731 3.447 1.00 92.88 95 ALA A O 1
ATOM 730 N N . GLN A 1 96 ? 9.351 10.105 3.322 1.00 88.44 96 GLN A N 1
ATOM 731 C CA . GLN A 1 96 ? 10.129 11.279 2.962 1.00 88.44 96 GLN A CA 1
ATOM 732 C C . GLN A 1 96 ? 10.523 12.001 4.247 1.00 88.44 96 GLN A C 1
ATOM 734 O O . GLN A 1 96 ? 9.660 12.459 4.990 1.00 88.44 96 GLN A O 1
ATOM 739 N N . THR A 1 97 ? 11.821 12.100 4.512 1.00 79.38 97 THR A N 1
ATOM 740 C CA . THR A 1 97 ? 12.337 13.038 5.507 1.00 79.38 97 THR A CA 1
ATOM 741 C C . THR A 1 97 ? 12.361 14.433 4.894 1.00 79.38 97 THR A C 1
ATOM 743 O O . THR A 1 97 ? 12.719 14.583 3.724 1.00 79.38 97 THR A O 1
ATOM 746 N N . ASN A 1 98 ? 11.999 15.446 5.680 1.00 59.88 98 ASN A N 1
ATOM 747 C CA . ASN A 1 98 ? 12.202 16.850 5.329 1.00 59.88 98 ASN A CA 1
ATOM 748 C C . ASN A 1 98 ? 13.708 17.153 5.397 1.00 59.88 98 ASN A C 1
ATOM 750 O O . ASN A 1 98 ? 14.180 17.708 6.378 1.00 59.88 98 ASN A O 1
ATOM 754 N N . ASN A 1 99 ? 14.465 16.695 4.406 1.00 45.62 99 ASN A N 1
ATOM 755 C CA . ASN A 1 99 ? 15.818 17.164 4.137 1.00 45.62 99 ASN A CA 1
ATOM 756 C C . ASN A 1 99 ? 15.776 17.770 2.733 1.00 45.62 99 ASN A C 1
ATOM 758 O O . ASN A 1 99 ? 16.105 17.092 1.760 1.00 45.62 99 ASN A O 1
ATOM 762 N N . ASP A 1 100 ? 15.277 19.001 2.661 1.00 42.78 100 ASP A N 1
ATOM 763 C CA . ASP A 1 100 ? 15.786 19.995 1.716 1.00 42.78 100 ASP A CA 1
ATOM 764 C C . ASP A 1 100 ? 16.690 20.938 2.522 1.00 42.78 100 ASP A C 1
ATOM 766 O O . ASP A 1 100 ? 16.288 21.288 3.659 1.00 42.78 100 ASP A O 1
#

Organism: NCBI:txid933852

Radius of gyration: 14.79 Å; chains: 1; bounding box: 41×35×28 Å

Sequence (100 aa):
ASLEASRIAQIGGDKIPAKMHVRRPGRDNWSYIGRVGIFQELTHKAPIVVVRLQSNDKVVATFSENSNISVDKRGNFIVVASVEPAGVISYSLHAQTNND

Secondary structure (DSSP, 8-state):
--HHHHHHHHSS---EEEEEEEEETTEEEEEEEEEEEEEEEE-SSSEEEEEEETTT--EEEEEETTS-EEEEEETTEEEEEEEETTEEEEEEEEEPP---

pLDDT: mean 86.11, std 17.92, range [40.91, 98.25]